Protein AF-A0A7X9ATC8-F1 (afdb_monomer_lite)

Secondary structure (DSSP, 8-state):
-----------------------TTS-PPPTTTS------TTPPP--TTSTT-EEES-TTHHHH-S--SS-SS-SSPPPHHHHHHTTS-TT-EEEEEE--SEEEEEEE-SS-S-S-TTS-HHHHH--EEEESSTT--EEEEE----TT-SEEEEEEEE--SS-EEE-

Sequence (167 aa):
MIGRVVLISLLAASGASLAAGADDSGWRLDANMAIPEIVEEGIAWYDPGQPPFRLSGFPWFAQDKVFRRLPVNPSHPLPSAVNSLANNTAGGNVAFRSTSSRILVKVVLTSKSDGMFHMAPTGKSGFDLYVGAPGKQKSAGVTRMDEGVTEYQSQLFSGGKGWNEFT

pLDDT: mean 83.18, std 20.49, range [27.0, 97.94]

Foldseek 3Di:
DDDDDDDDDDDDDDDDDDDPDDDPPPDDDDPVLDADDDDCPPPDDDDLLDPPKDKPQPPCCVPQVALFNDDPDDPDDDDPVVNVCRNQNPPIDIKDKFLDQWDKDKAAAPFFLDDCPPDDSQRRGKDWKWKDDPPPTDTQAIARDDGRDRIDMGIGGGHHRDIIIMD

Structure (mmCIF, N/CA/C/O backbone):
data_AF-A0A7X9ATC8-F1
#
_entry.id   AF-A0A7X9ATC8-F1
#
loop_
_atom_site.group_PDB
_atom_site.id
_atom_site.type_symbol
_atom_site.label_atom_id
_atom_site.label_alt_id
_atom_site.label_comp_id
_atom_site.label_asym_id
_atom_site.label_entity_id
_atom_site.label_seq_id
_atom_site.pdbx_PDB_ins_code
_atom_site.Cartn_x
_atom_site.Cartn_y
_atom_site.Cartn_z
_atom_site.occupancy
_atom_site.B_iso_or_equiv
_atom_site.auth_seq_id
_atom_site.auth_comp_id
_atom_site.auth_asym_id
_atom_site.auth_atom_id
_atom_site.pdbx_PDB_model_num
ATOM 1 N N . MET A 1 1 ? 23.173 -0.814 -5.107 1.00 28.89 1 MET A N 1
ATOM 2 C CA . MET A 1 1 ? 22.728 0.040 -3.987 1.00 28.89 1 MET A CA 1
ATOM 3 C C . MET A 1 1 ? 21.325 -0.395 -3.619 1.00 28.89 1 MET A C 1
ATOM 5 O O . MET A 1 1 ? 20.389 -0.093 -4.340 1.00 28.89 1 MET A O 1
ATOM 9 N N . ILE A 1 2 ? 21.225 -1.239 -2.597 1.00 29.77 2 ILE A N 1
ATOM 10 C CA . ILE A 1 2 ? 19.990 -1.881 -2.143 1.00 29.77 2 ILE A CA 1
ATOM 11 C C . ILE A 1 2 ? 19.509 -1.041 -0.965 1.00 29.77 2 ILE A C 1
ATOM 13 O O . ILE A 1 2 ? 20.232 -0.919 0.024 1.00 29.77 2 ILE A O 1
ATOM 17 N N . GLY A 1 3 ? 18.352 -0.398 -1.118 1.00 27.00 3 GLY A N 1
ATOM 18 C CA . GLY A 1 3 ? 17.739 0.419 -0.078 1.00 27.00 3 GLY A CA 1
ATOM 19 C C . GLY A 1 3 ? 17.453 -0.436 1.150 1.00 27.00 3 GLY A C 1
ATOM 20 O O . GLY A 1 3 ? 16.527 -1.240 1.159 1.00 27.00 3 GLY A O 1
ATOM 21 N N . ARG A 1 4 ? 18.293 -0.285 2.173 1.00 31.31 4 ARG A N 1
ATOM 22 C CA . ARG A 1 4 ? 18.036 -0.773 3.523 1.00 31.31 4 ARG A CA 1
ATOM 23 C C . ARG A 1 4 ? 16.998 0.153 4.146 1.00 31.31 4 ARG A C 1
ATOM 25 O O . ARG A 1 4 ? 17.310 1.305 4.428 1.00 31.31 4 ARG A O 1
ATOM 32 N N . VAL A 1 5 ? 15.788 -0.349 4.361 1.00 29.22 5 VAL A N 1
ATOM 33 C CA . VAL A 1 5 ? 14.819 0.301 5.246 1.00 29.22 5 VAL A CA 1
ATOM 34 C C . VAL A 1 5 ? 15.240 -0.003 6.680 1.00 29.22 5 VAL A C 1
ATOM 36 O O . VAL A 1 5 ? 15.332 -1.160 7.086 1.00 29.22 5 VAL A O 1
ATOM 39 N N . VAL A 1 6 ? 15.540 1.054 7.424 1.00 27.19 6 VAL A N 1
ATOM 40 C CA . VAL A 1 6 ? 15.807 1.047 8.861 1.00 27.19 6 VAL A CA 1
ATOM 41 C C . VAL A 1 6 ? 14.703 1.898 9.487 1.00 27.19 6 VAL A C 1
ATOM 43 O O . VAL A 1 6 ? 14.632 3.089 9.205 1.00 27.19 6 VAL A O 1
ATOM 46 N N . LEU A 1 7 ? 13.827 1.300 10.301 1.00 29.44 7 LEU A N 1
ATOM 47 C CA . LEU A 1 7 ? 12.917 2.046 11.177 1.00 29.44 7 LEU A CA 1
ATOM 48 C C . LEU A 1 7 ? 13.555 2.147 12.569 1.00 29.44 7 LEU A C 1
ATOM 50 O O . LEU A 1 7 ? 13.821 1.125 13.200 1.00 29.44 7 LEU A O 1
ATOM 54 N N . ILE A 1 8 ? 13.791 3.376 13.036 1.00 34.31 8 ILE A N 1
ATOM 55 C CA . ILE A 1 8 ? 14.250 3.706 14.394 1.00 34.31 8 ILE A CA 1
ATOM 56 C C . ILE A 1 8 ? 13.151 4.516 15.094 1.00 34.31 8 ILE A C 1
ATOM 58 O O . ILE A 1 8 ? 12.586 5.446 14.525 1.00 34.31 8 ILE A O 1
ATOM 62 N N . SER A 1 9 ? 12.851 4.115 16.327 1.00 32.47 9 SER A N 1
ATOM 63 C CA . SER A 1 9 ? 11.873 4.673 17.269 1.00 32.47 9 SER A CA 1
ATOM 64 C C . SER A 1 9 ? 12.380 5.912 18.020 1.00 32.47 9 SER A C 1
ATOM 66 O O . SER A 1 9 ? 13.570 5.937 18.325 1.00 32.47 9 SER A O 1
ATOM 68 N N . LEU A 1 10 ? 11.491 6.798 18.503 1.00 27.48 10 LEU A N 1
ATOM 69 C CA . LEU A 1 10 ? 11.344 7.093 19.947 1.00 27.48 10 LEU A CA 1
ATOM 70 C C . LEU A 1 10 ? 10.125 7.990 20.275 1.00 27.48 10 LEU A C 1
ATOM 72 O O . LEU A 1 10 ? 9.608 8.707 19.430 1.00 27.48 10 LEU A O 1
ATOM 76 N N . LEU A 1 11 ? 9.718 7.902 21.544 1.00 31.19 11 LEU A N 1
ATOM 77 C CA . LEU A 1 11 ? 8.571 8.474 22.260 1.00 31.19 11 LEU A CA 1
ATOM 78 C C . LEU A 1 11 ? 8.774 9.958 22.659 1.00 31.19 11 LEU A C 1
ATOM 80 O O . LEU A 1 11 ? 9.846 10.272 23.169 1.00 31.19 11 LEU A O 1
ATOM 84 N N . ALA A 1 12 ? 7.745 10.817 22.567 1.00 29.34 12 ALA A N 1
ATOM 85 C CA . ALA A 1 12 ? 7.503 11.959 23.479 1.00 29.34 12 ALA A CA 1
ATOM 86 C C . ALA A 1 12 ? 6.106 12.592 23.257 1.00 29.34 12 ALA A C 1
ATOM 88 O O . ALA A 1 12 ? 5.524 12.469 22.186 1.00 29.34 12 ALA A O 1
ATOM 89 N N . ALA A 1 13 ? 5.570 13.223 24.305 1.00 32.59 13 ALA A N 1
ATOM 90 C CA . ALA A 1 13 ? 4.147 13.424 24.573 1.00 32.59 13 ALA A CA 1
ATOM 91 C C . ALA A 1 13 ? 3.495 14.738 24.077 1.00 32.59 13 ALA A C 1
ATOM 93 O O . ALA A 1 13 ? 4.124 15.789 24.035 1.00 32.59 13 ALA A O 1
ATOM 94 N N . SER A 1 14 ? 2.170 14.622 23.895 1.00 39.50 14 SER A N 1
ATOM 95 C CA . SER A 1 14 ? 1.067 15.586 24.100 1.00 39.50 14 SER A CA 1
ATOM 96 C C . SER A 1 14 ? 0.981 16.895 23.300 1.00 39.50 14 SER A C 1
ATOM 98 O O . SER A 1 14 ? 1.837 17.767 23.409 1.00 39.50 14 SER A O 1
ATOM 100 N N . GLY A 1 15 ? -0.197 17.090 22.687 1.00 32.25 15 GLY A N 1
ATOM 101 C CA . GLY A 1 15 ? -0.773 18.401 22.371 1.00 32.25 15 GLY A CA 1
ATOM 102 C C . GLY A 1 15 ? -1.618 18.411 21.097 1.00 32.25 15 GLY A C 1
ATOM 103 O O . GLY A 1 15 ? -1.148 18.883 20.074 1.00 32.25 15 GLY A O 1
ATOM 104 N N . ALA A 1 16 ? -2.860 17.913 21.136 1.00 36.34 16 ALA A N 1
ATOM 105 C CA . ALA A 1 16 ? -3.775 18.044 20.001 1.00 36.34 16 ALA A CA 1
ATOM 106 C C . ALA A 1 16 ? -4.472 19.416 20.020 1.00 36.34 16 ALA A C 1
ATOM 108 O O . ALA A 1 16 ? -5.297 19.686 20.894 1.00 36.34 16 ALA A O 1
ATOM 109 N N . SER A 1 17 ? -4.200 20.244 19.013 1.00 36.69 17 SER A N 1
ATOM 110 C CA . SER A 1 17 ? -5.153 21.236 18.513 1.00 36.69 17 SER A CA 1
ATOM 111 C C . SER A 1 17 ? -5.206 21.147 16.986 1.00 36.69 17 SER A C 1
ATOM 113 O O . SER A 1 17 ? -4.254 21.458 16.279 1.00 36.69 17 SER A O 1
ATOM 115 N N . LEU A 1 18 ? -6.348 20.691 16.467 1.00 39.78 18 LEU A N 1
ATOM 116 C CA . LEU A 1 18 ? -6.645 20.731 15.038 1.00 39.78 18 LEU A CA 1
ATOM 117 C C . LEU A 1 18 ? -6.995 22.175 14.668 1.00 39.78 18 LEU A C 1
ATOM 119 O O . LEU A 1 18 ? -8.122 22.620 14.887 1.00 39.78 18 LEU A O 1
ATOM 123 N N . ALA A 1 19 ? -6.036 22.902 14.106 1.00 36.59 19 ALA A N 1
ATOM 124 C CA . ALA A 1 19 ? -6.325 24.084 13.310 1.00 36.59 19 ALA A CA 1
ATOM 125 C C . ALA A 1 19 ? -6.341 23.662 11.837 1.00 36.59 19 ALA A C 1
ATOM 127 O O . ALA A 1 19 ? -5.301 23.364 11.253 1.00 36.59 19 ALA A O 1
ATOM 128 N N . ALA A 1 20 ? -7.532 23.620 11.238 1.00 44.66 20 ALA A N 1
ATOM 129 C CA . ALA A 1 20 ? -7.656 23.617 9.788 1.00 44.66 20 ALA A CA 1
ATOM 130 C C . ALA A 1 20 ? -7.068 24.943 9.284 1.00 44.66 20 ALA A C 1
ATOM 132 O O . ALA A 1 20 ? -7.622 26.007 9.564 1.00 44.66 20 ALA A O 1
ATOM 133 N N . GLY A 1 21 ? -5.913 24.882 8.621 1.00 43.53 21 GLY A N 1
ATOM 134 C CA . GLY A 1 21 ? -5.288 26.050 8.015 1.00 43.53 21 GLY A CA 1
ATOM 135 C C . GLY A 1 21 ? -6.223 26.640 6.966 1.00 43.53 21 GLY A C 1
ATOM 136 O O . GLY A 1 21 ? -6.539 25.980 5.979 1.00 43.53 21 GLY A O 1
ATOM 137 N N . ALA A 1 22 ? -6.695 27.859 7.211 1.00 44.06 22 ALA A N 1
ATOM 138 C CA . ALA A 1 22 ? -7.284 28.693 6.179 1.00 44.06 22 ALA A CA 1
ATOM 139 C C . ALA A 1 22 ? -6.134 29.250 5.335 1.00 44.06 22 ALA A C 1
ATOM 141 O O . ALA A 1 22 ? -5.228 29.883 5.876 1.00 44.06 22 ALA A O 1
ATOM 142 N N . ASP A 1 23 ? -6.147 28.990 4.034 1.00 52.84 23 ASP A N 1
ATOM 143 C CA . ASP A 1 23 ? -5.364 29.756 3.080 1.00 52.84 23 ASP A CA 1
ATOM 144 C C . ASP A 1 23 ? -6.117 31.063 2.761 1.00 52.84 23 ASP A C 1
ATOM 146 O O . ASP A 1 23 ? -7.339 31.088 2.605 1.00 52.84 23 ASP A O 1
ATOM 150 N N . ASP A 1 24 ? -5.395 32.181 2.666 1.00 59.34 24 ASP A N 1
ATOM 151 C CA . ASP A 1 24 ? -5.952 33.533 2.451 1.00 59.34 24 ASP A CA 1
ATOM 152 C C . ASP A 1 24 ? -6.575 33.741 1.047 1.00 59.34 24 ASP A C 1
ATOM 154 O O . ASP A 1 24 ? -6.842 34.865 0.622 1.00 59.34 24 ASP A O 1
ATOM 158 N N . SER A 1 25 ? -6.819 32.662 0.297 1.00 66.00 25 SER A N 1
ATOM 159 C CA . SER A 1 25 ? -7.378 32.682 -1.058 1.00 66.00 25 SER A CA 1
ATOM 160 C C . SER A 1 25 ? -8.898 32.910 -1.080 1.00 66.00 25 SER A C 1
ATOM 162 O O . SER A 1 25 ? -9.463 33.225 -2.129 1.00 66.00 25 SER A O 1
ATOM 164 N N . GLY A 1 26 ? -9.575 32.746 0.064 1.00 69.94 26 GLY A N 1
ATOM 165 C CA . GLY A 1 26 ? -11.038 32.759 0.169 1.00 69.94 26 GLY A CA 1
ATOM 166 C C . GLY A 1 26 ? -11.706 31.450 -0.277 1.00 69.94 26 GLY A C 1
ATOM 167 O O . GLY A 1 26 ? -12.926 31.314 -0.145 1.00 69.94 26 GLY A O 1
ATOM 168 N N . TRP A 1 27 ? -10.934 30.470 -0.759 1.00 75.75 27 TRP A N 1
ATOM 169 C CA . TRP A 1 27 ? -11.420 29.141 -1.120 1.00 75.75 27 TRP A CA 1
ATOM 170 C C . TRP A 1 27 ? -11.308 28.225 0.093 1.00 75.75 27 TRP A C 1
ATOM 172 O O . TRP A 1 27 ? -10.226 27.851 0.515 1.00 75.75 27 TRP A O 1
ATOM 182 N N . ARG A 1 28 ? -12.442 27.833 0.674 1.00 80.56 28 ARG A N 1
ATOM 183 C CA . ARG A 1 28 ? -12.439 26.882 1.790 1.00 80.56 28 ARG A CA 1
ATOM 184 C C . ARG A 1 28 ? -12.348 25.461 1.251 1.00 80.56 28 ARG A C 1
ATOM 186 O O . ARG A 1 28 ? -13.269 25.010 0.570 1.00 80.56 28 ARG A O 1
ATOM 193 N N . LEU A 1 29 ? -11.275 24.755 1.599 1.00 81.31 29 LEU A N 1
ATOM 194 C CA . LEU A 1 29 ? -11.167 23.316 1.372 1.00 81.31 29 LEU A CA 1
ATOM 195 C C . LEU A 1 29 ? -12.355 22.591 2.028 1.00 81.31 29 LEU A C 1
ATOM 197 O O . LEU A 1 29 ? -12.702 22.866 3.180 1.00 81.31 29 LEU A O 1
ATOM 201 N N . ASP A 1 30 ? -12.975 21.658 1.301 1.00 83.88 30 ASP A N 1
ATOM 202 C CA . ASP A 1 30 ? -13.982 20.769 1.882 1.00 83.88 30 ASP A CA 1
ATOM 203 C C . ASP A 1 30 ? -13.338 19.977 3.029 1.00 83.88 30 ASP A C 1
ATOM 205 O O . ASP A 1 30 ? -12.310 19.321 2.850 1.00 83.88 30 ASP A O 1
ATOM 209 N N . ALA A 1 31 ? -13.947 20.015 4.214 1.00 84.19 31 ALA A N 1
ATOM 210 C CA . ALA A 1 31 ? -13.441 19.319 5.392 1.00 84.19 31 ALA A CA 1
ATOM 211 C C . ALA A 1 31 ? -13.273 17.801 5.167 1.00 84.19 31 ALA A C 1
ATOM 213 O O . ALA A 1 31 ? -12.413 17.181 5.786 1.00 84.19 31 ALA A O 1
ATOM 214 N N . ASN A 1 32 ? -14.044 17.201 4.255 1.00 82.62 32 ASN A N 1
ATOM 215 C CA . ASN A 1 32 ? -13.928 15.786 3.885 1.00 82.62 32 ASN A CA 1
ATOM 216 C C . ASN A 1 32 ? -12.745 15.488 2.949 1.00 82.62 32 ASN A C 1
ATOM 218 O O . ASN A 1 32 ? -12.357 14.321 2.800 1.00 82.62 32 ASN A O 1
ATOM 222 N N . MET A 1 33 ? -12.194 16.529 2.321 1.00 82.69 33 MET A N 1
ATOM 223 C CA . MET A 1 33 ? -11.022 16.482 1.445 1.00 82.69 33 MET A CA 1
ATOM 224 C C . MET A 1 33 ? -9.728 16.843 2.180 1.00 82.69 33 MET A C 1
ATOM 226 O O . MET A 1 33 ? -8.648 16.607 1.645 1.00 82.69 33 MET A O 1
ATOM 230 N N . ALA A 1 34 ? -9.823 17.366 3.406 1.00 86.31 34 ALA A N 1
ATOM 231 C CA . ALA A 1 34 ? -8.662 17.623 4.244 1.00 86.31 34 ALA A CA 1
ATOM 232 C C . ALA A 1 34 ? -7.884 16.328 4.523 1.00 86.31 34 ALA A C 1
ATOM 234 O O . ALA A 1 34 ? -8.461 15.266 4.784 1.00 86.31 34 ALA A O 1
ATOM 235 N N . ILE A 1 35 ? -6.556 16.427 4.490 1.00 86.25 35 ILE A N 1
ATOM 236 C CA . ILE A 1 35 ? -5.665 15.348 4.910 1.00 86.25 35 ILE A CA 1
ATOM 237 C C . ILE A 1 35 ? -5.592 15.409 6.440 1.00 86.25 35 ILE A C 1
ATOM 239 O O . ILE A 1 35 ? -5.101 16.400 6.980 1.00 86.25 35 ILE A O 1
ATOM 243 N N . PRO A 1 36 ? -6.121 14.403 7.158 1.00 85.69 36 PRO A N 1
ATOM 244 C CA . PRO A 1 36 ? -6.107 14.428 8.609 1.00 85.69 36 PRO A CA 1
ATOM 245 C C . PRO A 1 36 ? -4.690 14.187 9.129 1.00 85.69 36 PRO A C 1
ATOM 247 O O . PRO A 1 36 ? -3.931 13.399 8.562 1.00 85.69 36 PRO A O 1
ATOM 250 N N . GLU A 1 37 ? -4.370 14.808 10.260 1.00 87.81 37 GLU A N 1
ATOM 251 C CA . GLU A 1 37 ? -3.166 14.468 11.007 1.00 87.81 37 GLU A CA 1
ATOM 252 C C . GLU A 1 37 ? -3.223 13.001 11.459 1.00 87.81 37 GLU A C 1
ATOM 254 O O . GLU A 1 37 ? -4.251 12.499 11.931 1.00 87.81 37 GLU A O 1
ATOM 259 N N . ILE A 1 38 ? -2.108 12.293 11.295 1.00 89.94 38 ILE A N 1
ATOM 260 C CA . ILE A 1 38 ? -2.012 10.879 11.634 1.00 89.94 38 ILE A CA 1
ATOM 261 C C . ILE A 1 38 ? -1.498 10.725 13.062 1.00 89.94 38 ILE A C 1
ATOM 263 O O . ILE A 1 38 ? -0.339 10.990 13.360 1.00 89.94 38 ILE A O 1
ATOM 267 N N . VAL A 1 39 ? -2.357 10.213 13.942 1.00 89.00 39 VAL A N 1
ATOM 268 C CA . VAL A 1 39 ? -1.977 9.857 15.315 1.00 89.00 39 VAL A CA 1
ATOM 269 C C . VAL A 1 39 ? -1.410 8.437 15.337 1.00 89.00 39 VAL A C 1
ATOM 271 O O . VAL A 1 39 ? -2.169 7.470 15.249 1.00 89.00 39 VAL A O 1
ATOM 274 N N . GLU A 1 40 ? -0.093 8.287 15.473 1.00 88.75 40 GLU A N 1
ATOM 275 C CA . GLU A 1 40 ? 0.574 6.970 15.523 1.00 88.75 40 GLU A CA 1
ATOM 276 C C . GLU A 1 40 ? 0.457 6.264 16.889 1.00 88.75 40 GLU A C 1
ATOM 278 O O . GLU A 1 40 ? 0.874 5.116 17.041 1.00 88.75 40 GLU A O 1
ATOM 283 N N . GLU A 1 41 ? -0.128 6.909 17.899 1.00 88.88 41 GLU A N 1
ATOM 284 C CA . GLU A 1 41 ? -0.220 6.332 19.238 1.00 88.88 41 GLU A CA 1
ATOM 285 C C . GLU A 1 41 ? -1.036 5.026 19.252 1.00 88.88 41 GLU A C 1
ATOM 287 O O . GLU A 1 41 ? -2.157 4.947 18.737 1.00 88.88 41 GLU A O 1
ATOM 292 N N . GLY A 1 42 ? -0.435 3.974 19.817 1.00 87.38 42 GLY A N 1
ATOM 293 C CA . GLY A 1 42 ? -1.000 2.624 19.836 1.00 87.38 42 GLY A CA 1
ATOM 294 C C . GLY A 1 42 ? -0.958 1.879 18.493 1.00 87.38 42 GLY A C 1
ATOM 295 O O . GLY A 1 42 ? -1.574 0.817 18.385 1.00 87.38 42 GLY A O 1
ATOM 296 N N . ILE A 1 43 ? -0.262 2.399 17.475 1.00 91.81 43 ILE A N 1
ATOM 297 C CA . ILE A 1 43 ? -0.106 1.739 16.172 1.00 91.81 43 ILE A CA 1
ATOM 298 C C . ILE A 1 43 ? 1.138 0.846 16.164 1.00 91.81 43 ILE A C 1
ATOM 300 O O . ILE A 1 43 ? 2.240 1.268 16.505 1.00 91.81 43 ILE A O 1
ATOM 304 N N . ALA A 1 44 ? 0.956 -0.402 15.731 1.00 92.81 44 ALA A N 1
ATOM 305 C CA . ALA A 1 44 ? 2.041 -1.326 15.425 1.00 92.81 44 ALA A CA 1
ATOM 306 C C . ALA A 1 44 ? 2.209 -1.430 13.903 1.00 92.81 44 ALA A C 1
ATOM 308 O O . ALA A 1 44 ? 1.238 -1.683 13.186 1.00 92.81 44 ALA A O 1
ATOM 309 N N . TRP A 1 45 ? 3.437 -1.237 13.422 1.00 93.94 45 TRP A N 1
ATOM 310 C CA . TRP A 1 45 ? 3.782 -1.296 12.003 1.00 93.94 45 TRP A CA 1
ATOM 311 C C . TRP A 1 45 ? 4.273 -2.692 11.618 1.00 93.94 45 TRP A C 1
ATOM 313 O O . TRP A 1 45 ? 5.080 -3.287 12.330 1.00 93.94 45 TRP A O 1
ATOM 323 N N . TYR A 1 46 ? 3.811 -3.195 10.473 1.00 94.50 46 TYR A N 1
ATOM 324 C CA . TYR A 1 46 ? 4.164 -4.518 9.965 1.00 94.50 46 TYR A CA 1
ATOM 325 C C . TYR A 1 46 ? 4.577 -4.453 8.492 1.00 94.50 46 TYR A C 1
ATOM 327 O O . TYR A 1 46 ? 4.069 -3.624 7.738 1.00 94.50 46 TYR A O 1
ATOM 335 N N . ASP A 1 47 ? 5.469 -5.356 8.084 1.00 93.50 47 ASP A N 1
ATOM 336 C CA . ASP A 1 47 ? 5.844 -5.556 6.682 1.00 93.50 47 ASP A CA 1
ATOM 337 C C . ASP A 1 47 ? 4.782 -6.426 5.972 1.00 93.50 47 ASP A C 1
ATOM 339 O O . ASP A 1 47 ? 4.577 -7.575 6.381 1.00 93.50 47 ASP A O 1
ATOM 343 N N . PRO A 1 48 ? 4.123 -5.935 4.902 1.00 93.56 48 PRO A N 1
ATOM 344 C CA . PRO A 1 48 ? 3.123 -6.709 4.162 1.00 93.56 48 PRO A CA 1
ATOM 345 C C . PRO A 1 48 ? 3.711 -7.910 3.401 1.00 93.56 48 PRO A C 1
ATOM 347 O O . PRO A 1 48 ? 2.962 -8.759 2.920 1.00 93.56 48 PRO A O 1
ATOM 350 N N . GLY A 1 49 ? 5.038 -7.993 3.272 1.00 92.44 49 GLY A N 1
ATOM 351 C CA . GLY A 1 49 ? 5.747 -9.140 2.711 1.00 92.44 49 GLY A CA 1
ATOM 352 C C . GLY A 1 49 ? 5.933 -10.313 3.679 1.00 92.44 49 GLY A C 1
ATOM 353 O O . GLY A 1 49 ? 6.454 -11.350 3.262 1.00 92.44 49 GLY A O 1
ATOM 354 N N . GLN A 1 50 ? 5.539 -10.164 4.948 1.00 93.25 50 GLN A N 1
ATOM 355 C CA . GLN A 1 50 ? 5.701 -11.174 5.996 1.00 93.25 50 GLN A CA 1
ATOM 356 C C . GLN A 1 50 ? 4.350 -11.718 6.486 1.00 93.25 50 GLN A C 1
ATOM 358 O O . GLN A 1 50 ? 3.327 -11.039 6.385 1.00 93.25 50 GLN A O 1
ATOM 363 N N . PRO A 1 51 ? 4.310 -12.929 7.076 1.00 91.56 51 PRO A N 1
ATOM 364 C CA . PRO A 1 51 ? 3.127 -13.391 7.796 1.00 91.56 51 PRO A CA 1
ATOM 365 C C . PRO A 1 51 ? 2.709 -12.385 8.891 1.00 91.56 51 PRO A C 1
ATOM 367 O O . PRO A 1 51 ? 3.580 -11.785 9.521 1.00 91.56 51 PRO A O 1
ATOM 370 N N . PRO A 1 52 ? 1.402 -12.207 9.163 1.00 92.50 52 PRO A N 1
ATOM 371 C CA . PRO A 1 52 ? 0.263 -12.980 8.658 1.00 92.50 52 PRO A CA 1
ATOM 372 C C . PRO A 1 52 ? -0.364 -12.427 7.361 1.00 92.50 52 PRO A C 1
ATOM 374 O O . PRO A 1 52 ? -1.487 -12.806 7.023 1.00 92.50 52 PRO A O 1
ATOM 377 N N . PHE A 1 53 ? 0.312 -11.523 6.645 1.00 95.56 53 PHE A N 1
ATOM 378 C CA . PHE A 1 53 ? -0.224 -10.920 5.426 1.00 95.56 53 PHE A CA 1
ATOM 379 C C . PHE A 1 53 ? -0.159 -11.886 4.241 1.00 95.56 53 PHE A C 1
ATOM 381 O O . PHE A 1 53 ? 0.811 -12.623 4.053 1.00 95.56 53 PHE A O 1
ATOM 388 N N . ARG A 1 54 ? -1.204 -11.863 3.410 1.00 95.38 54 ARG A N 1
ATOM 389 C CA . ARG A 1 54 ? -1.239 -12.561 2.126 1.00 95.38 54 ARG A CA 1
ATOM 390 C C . ARG A 1 54 ? -1.102 -11.548 0.999 1.00 95.38 54 ARG A C 1
ATOM 392 O O . ARG A 1 54 ? -2.051 -10.833 0.685 1.00 95.38 54 ARG A O 1
ATOM 399 N N . LEU A 1 55 ? 0.059 -11.552 0.359 1.00 95.56 55 LEU A N 1
ATOM 400 C CA . LEU A 1 55 ? 0.337 -10.743 -0.819 1.00 95.56 55 LEU A CA 1
ATOM 401 C C . LEU A 1 55 ? -0.151 -11.454 -2.094 1.00 95.56 55 LEU A C 1
ATOM 403 O O . LEU A 1 55 ? 0.178 -12.618 -2.317 1.00 95.56 55 LEU A O 1
ATOM 407 N N . SER A 1 56 ? -0.908 -10.759 -2.945 1.00 95.44 56 SER A N 1
ATOM 408 C CA . SER A 1 56 ? -1.319 -11.250 -4.272 1.00 95.44 56 SER A CA 1
ATOM 409 C C . SER A 1 56 ? -1.018 -10.208 -5.356 1.00 95.44 56 SER A C 1
ATOM 411 O O . SER A 1 56 ? -0.842 -9.030 -5.059 1.00 95.44 56 SER A O 1
ATOM 413 N N . GLY A 1 57 ? -0.933 -10.635 -6.621 1.00 95.75 57 GLY A N 1
ATOM 414 C CA . GLY A 1 57 ? -0.595 -9.753 -7.753 1.00 95.75 57 GLY A CA 1
ATOM 415 C C . GLY A 1 57 ? 0.910 -9.542 -7.986 1.00 95.75 57 GLY A C 1
ATOM 416 O O . GLY A 1 57 ? 1.289 -8.860 -8.934 1.00 95.75 57 GLY A O 1
ATOM 417 N N . PHE A 1 58 ? 1.767 -10.184 -7.182 1.00 96.44 58 PHE A N 1
ATOM 418 C CA . PHE A 1 58 ? 3.230 -10.136 -7.307 1.00 96.44 58 PHE A CA 1
ATOM 419 C C . PHE A 1 58 ? 3.834 -11.553 -7.375 1.00 96.44 58 PHE A C 1
ATOM 421 O O . PHE A 1 58 ? 4.356 -12.048 -6.373 1.00 96.44 58 PHE A O 1
ATOM 428 N N . PRO A 1 59 ? 3.768 -12.243 -8.533 1.00 95.81 59 PRO A N 1
ATOM 429 C CA . PRO A 1 59 ? 4.137 -13.663 -8.631 1.00 95.81 59 PRO A CA 1
ATOM 430 C C . PRO A 1 59 ? 5.606 -13.972 -8.303 1.00 95.81 59 PRO A C 1
ATOM 432 O O . PRO A 1 59 ? 5.919 -15.090 -7.903 1.00 95.81 59 PRO A O 1
ATOM 435 N N . TRP A 1 60 ? 6.494 -12.982 -8.442 1.00 96.56 60 TRP A N 1
ATOM 436 C CA . TRP A 1 60 ? 7.938 -13.112 -8.208 1.00 96.56 60 TRP A CA 1
ATOM 437 C C . TRP A 1 60 ? 8.407 -12.528 -6.868 1.00 96.56 60 TRP A C 1
ATOM 439 O O . TRP A 1 60 ? 9.606 -12.461 -6.601 1.00 96.56 60 TRP A O 1
ATOM 449 N N . PHE A 1 61 ? 7.486 -12.103 -5.992 1.00 95.25 61 PHE A N 1
ATOM 450 C CA . PHE A 1 61 ? 7.857 -11.471 -4.721 1.00 95.25 61 PHE A CA 1
ATOM 451 C C . PHE A 1 61 ? 8.677 -12.401 -3.816 1.00 95.25 61 PHE A C 1
ATOM 453 O O . PHE A 1 61 ? 9.570 -11.949 -3.101 1.00 95.25 61 PHE A O 1
ATOM 460 N N . ALA A 1 62 ? 8.405 -13.710 -3.846 1.00 94.06 62 ALA A N 1
ATOM 461 C CA . ALA A 1 62 ? 9.119 -14.678 -3.017 1.00 94.06 62 ALA A CA 1
ATOM 462 C C . ALA A 1 62 ? 10.628 -14.698 -3.314 1.00 94.06 62 ALA A C 1
ATOM 464 O O . ALA A 1 62 ? 11.418 -14.837 -2.37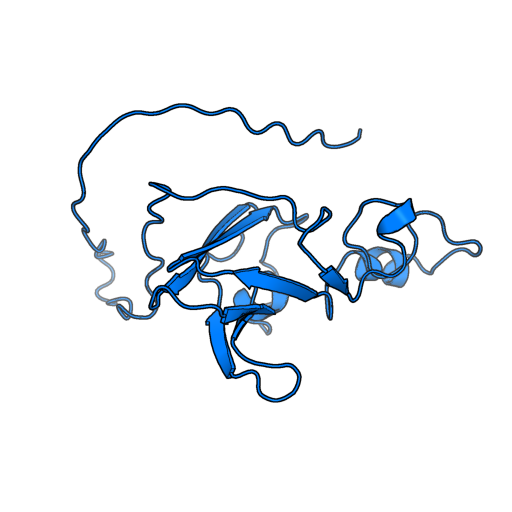9 1.00 94.06 62 ALA A O 1
ATOM 465 N N . GLN A 1 63 ? 10.997 -14.522 -4.582 1.00 94.88 63 GLN A N 1
ATOM 466 C CA . GLN A 1 63 ? 12.362 -14.540 -5.094 1.00 94.88 63 GLN A CA 1
ATOM 467 C C . GLN A 1 63 ? 12.991 -13.147 -5.037 1.00 94.88 63 GLN A C 1
ATOM 469 O O . GLN A 1 63 ? 14.061 -12.978 -4.457 1.00 94.88 63 GLN A O 1
ATOM 474 N N . ASP A 1 64 ? 12.305 -12.148 -5.595 1.00 95.12 64 ASP A N 1
ATOM 475 C CA . ASP A 1 64 ? 12.902 -10.839 -5.865 1.00 95.12 64 ASP A CA 1
ATOM 476 C C . ASP A 1 64 ? 12.729 -9.849 -4.703 1.00 95.12 64 ASP A C 1
ATOM 478 O O . ASP A 1 64 ? 13.431 -8.843 -4.645 1.00 95.12 64 ASP A O 1
ATOM 482 N N . LYS A 1 65 ? 11.794 -10.117 -3.777 1.00 93.88 65 LYS A N 1
ATOM 483 C CA . LYS A 1 65 ? 11.468 -9.255 -2.622 1.00 93.88 65 LYS A CA 1
ATOM 484 C C . LYS A 1 65 ? 11.141 -7.806 -3.002 1.00 93.88 65 LYS A C 1
ATOM 486 O O . LYS A 1 65 ? 11.386 -6.880 -2.234 1.00 93.88 65 LYS A O 1
ATOM 491 N N . VAL A 1 66 ? 10.554 -7.615 -4.184 1.00 94.06 66 VAL A N 1
ATOM 492 C CA . VAL A 1 66 ? 10.089 -6.317 -4.687 1.00 94.06 66 VAL A CA 1
ATOM 493 C C . VAL A 1 66 ? 8.641 -6.407 -5.152 1.00 94.06 66 VAL A C 1
ATOM 495 O O . VAL A 1 66 ? 8.221 -7.407 -5.738 1.00 94.06 66 VAL A O 1
ATOM 498 N N . PHE A 1 67 ? 7.873 -5.344 -4.921 1.00 94.25 67 PHE A N 1
ATOM 499 C CA . PHE A 1 67 ? 6.483 -5.219 -5.370 1.00 94.25 67 PHE A CA 1
ATOM 500 C C . PHE A 1 67 ? 6.425 -4.929 -6.876 1.00 94.25 67 PHE A C 1
ATOM 502 O O . PHE A 1 67 ? 6.146 -3.816 -7.311 1.00 94.25 67 PHE A O 1
ATOM 509 N N . ARG A 1 68 ? 6.740 -5.943 -7.686 1.00 94.94 68 ARG A N 1
ATOM 510 C CA . ARG A 1 68 ? 6.879 -5.845 -9.142 1.00 94.94 68 ARG A CA 1
ATOM 511 C C . ARG A 1 68 ? 6.056 -6.918 -9.857 1.00 94.94 68 ARG A C 1
ATOM 513 O O . ARG A 1 68 ? 5.959 -8.053 -9.395 1.00 94.94 68 ARG A O 1
ATOM 520 N N . ARG A 1 69 ? 5.467 -6.562 -11.004 1.00 95.31 69 ARG A N 1
ATOM 521 C CA . ARG A 1 69 ? 4.558 -7.438 -11.770 1.00 95.31 69 ARG A CA 1
ATOM 522 C C . ARG A 1 69 ? 5.251 -8.428 -12.704 1.00 95.31 69 ARG A C 1
ATOM 524 O O . ARG A 1 69 ? 4.594 -9.347 -13.167 1.00 95.31 69 ARG A O 1
ATOM 531 N N . LEU A 1 70 ? 6.532 -8.232 -13.007 1.00 96.50 70 LEU A N 1
ATOM 532 C CA . LEU A 1 70 ? 7.373 -9.125 -13.816 1.00 96.50 70 LEU A CA 1
ATOM 533 C C . LEU A 1 70 ? 8.689 -9.374 -13.065 1.00 96.50 70 LEU A C 1
ATOM 535 O O . LEU A 1 70 ? 9.051 -8.536 -12.234 1.00 96.50 70 LEU A O 1
ATOM 539 N N . PRO A 1 71 ? 9.424 -10.463 -13.351 1.00 96.44 71 PRO A N 1
ATOM 540 C CA . PRO A 1 71 ? 10.675 -10.745 -12.654 1.00 96.44 71 PRO A CA 1
ATOM 541 C C . PRO A 1 71 ? 11.688 -9.614 -12.852 1.00 96.44 71 PRO A C 1
ATOM 543 O O . PRO A 1 71 ? 11.699 -8.938 -13.888 1.00 96.44 71 PRO A O 1
ATOM 546 N N . VAL A 1 72 ? 12.549 -9.412 -11.857 1.00 95.75 72 VAL A N 1
ATOM 547 C CA . VAL A 1 72 ? 13.688 -8.485 -11.949 1.00 95.75 72 VAL A CA 1
ATOM 548 C C . VAL A 1 72 ? 14.681 -8.969 -13.005 1.00 95.75 72 VAL A C 1
ATOM 550 O O . VAL A 1 72 ? 15.177 -8.167 -13.791 1.00 95.75 72 VAL A O 1
ATOM 553 N N . ASN A 1 73 ? 14.903 -10.284 -13.064 1.00 95.31 73 ASN A N 1
ATOM 554 C CA . ASN A 1 73 ? 15.792 -10.940 -14.022 1.00 95.31 73 ASN A CA 1
ATOM 555 C C . ASN A 1 73 ? 14.991 -11.908 -14.915 1.00 95.31 73 ASN A C 1
ATOM 557 O O . ASN A 1 73 ? 14.952 -13.109 -14.637 1.00 95.31 73 ASN A O 1
ATOM 561 N N . PRO A 1 74 ? 14.293 -11.412 -15.954 1.00 94.69 74 PRO A N 1
ATOM 562 C CA . PRO A 1 74 ? 13.544 -12.263 -16.873 1.00 94.69 74 PRO A CA 1
ATOM 563 C C . PRO A 1 74 ? 14.489 -13.142 -17.708 1.00 94.69 74 PRO A C 1
ATOM 565 O O . PRO A 1 74 ? 15.577 -12.714 -18.088 1.00 94.69 74 PRO A O 1
ATOM 568 N N . SER A 1 75 ? 14.054 -14.360 -18.050 1.00 94.75 75 SER A N 1
ATOM 569 C CA . SER A 1 75 ?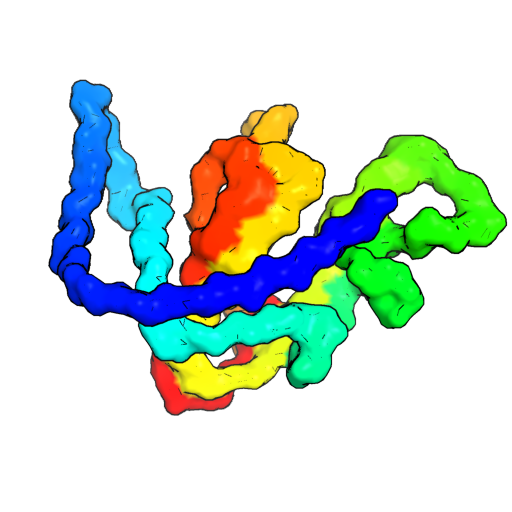 14.825 -15.284 -18.904 1.00 94.75 75 SER A CA 1
ATOM 570 C C . SER A 1 75 ? 15.026 -14.765 -20.331 1.00 94.75 75 SER A C 1
ATOM 572 O O . SER A 1 75 ? 15.973 -15.159 -21.010 1.00 94.75 75 SER A O 1
ATOM 574 N N . HIS A 1 76 ? 14.139 -13.878 -20.783 1.00 94.38 76 HIS A N 1
ATOM 575 C CA . HIS A 1 76 ? 14.214 -13.202 -22.070 1.00 94.38 76 HIS A CA 1
ATOM 576 C C . HIS A 1 76 ? 14.146 -11.689 -21.865 1.00 94.38 76 HIS A C 1
ATOM 578 O O . HIS A 1 76 ? 13.424 -11.225 -20.978 1.00 94.38 76 HIS A O 1
ATOM 584 N N . PRO A 1 77 ? 14.864 -10.902 -22.681 1.00 94.94 77 PRO A N 1
ATOM 585 C CA . PRO A 1 77 ? 14.849 -9.455 -22.559 1.00 94.94 77 PRO A CA 1
ATOM 586 C C . PRO A 1 77 ? 13.437 -8.913 -22.787 1.00 94.94 77 PRO A C 1
ATOM 588 O O . PRO A 1 77 ? 12.780 -9.222 -23.782 1.00 94.94 77 PRO A O 1
ATOM 591 N N . LEU A 1 78 ? 12.981 -8.080 -21.856 1.00 96.19 78 LEU A N 1
ATOM 592 C CA . LEU A 1 78 ? 11.736 -7.338 -21.998 1.00 96.19 78 LEU A CA 1
ATOM 593 C C . LEU A 1 78 ? 12.002 -6.043 -22.777 1.00 96.19 78 LEU A C 1
ATOM 595 O O . LEU A 1 78 ? 13.040 -5.411 -22.554 1.00 96.19 78 LEU A O 1
ATOM 599 N N . PRO A 1 79 ? 11.064 -5.581 -23.625 1.00 97.94 79 PRO A N 1
ATOM 600 C CA . PRO A 1 79 ? 11.120 -4.226 -24.161 1.00 97.94 79 PRO A CA 1
ATOM 601 C C . PRO A 1 79 ? 11.260 -3.208 -23.024 1.00 97.94 79 PRO A C 1
ATOM 603 O O . PRO A 1 79 ? 10.609 -3.347 -21.986 1.00 97.94 79 PRO A O 1
ATOM 606 N N . SER A 1 80 ? 12.074 -2.169 -23.215 1.00 96.88 80 SER A N 1
ATOM 607 C CA . SER A 1 80 ? 12.401 -1.200 -22.156 1.00 96.88 80 SER A CA 1
ATOM 608 C C . SER A 1 80 ? 11.156 -0.591 -21.503 1.00 96.88 80 SER A C 1
ATOM 610 O O . SER A 1 80 ? 11.052 -0.571 -20.279 1.00 96.88 80 SER A O 1
ATOM 612 N N . ALA A 1 81 ? 10.166 -0.186 -22.304 1.00 97.12 81 ALA A N 1
ATOM 613 C CA . ALA A 1 81 ? 8.898 0.350 -21.812 1.00 97.12 81 ALA A CA 1
ATOM 614 C C . ALA A 1 81 ? 8.122 -0.662 -20.948 1.00 97.12 81 ALA A C 1
ATOM 616 O O . ALA A 1 81 ? 7.616 -0.311 -19.884 1.00 97.12 81 ALA A O 1
ATOM 617 N N . VAL A 1 82 ? 8.078 -1.934 -21.361 1.00 97.25 82 VAL A N 1
ATOM 618 C CA . VAL A 1 82 ? 7.430 -3.017 -20.600 1.00 97.25 82 VAL A CA 1
ATOM 619 C C . VAL A 1 82 ? 8.169 -3.262 -19.286 1.00 97.25 82 VAL A C 1
ATOM 621 O O . VAL A 1 82 ? 7.542 -3.395 -18.235 1.00 97.25 82 VAL A O 1
ATOM 624 N N . ASN A 1 83 ? 9.503 -3.262 -19.326 1.00 96.06 83 ASN A N 1
ATOM 625 C CA . ASN A 1 83 ? 10.334 -3.435 -18.143 1.00 96.06 83 ASN A CA 1
ATOM 626 C C . ASN A 1 83 ? 10.116 -2.311 -17.116 1.00 96.06 83 ASN A C 1
ATOM 628 O O . ASN A 1 83 ? 10.039 -2.587 -15.917 1.00 96.06 83 ASN A O 1
ATOM 632 N N . SER A 1 84 ? 9.972 -1.066 -17.578 1.00 93.88 84 SER A N 1
ATOM 633 C CA . SER A 1 84 ? 9.650 0.082 -16.726 1.00 93.88 84 SER A CA 1
ATOM 634 C C . SER A 1 84 ? 8.245 -0.028 -16.126 1.00 93.88 84 SER A C 1
ATOM 636 O O . SER A 1 84 ? 8.094 0.086 -14.912 1.00 93.88 84 SER A O 1
ATOM 638 N N . LEU A 1 85 ? 7.227 -0.332 -16.942 1.00 94.81 85 LEU A N 1
ATOM 639 C CA . LEU A 1 85 ? 5.827 -0.458 -16.503 1.00 94.81 85 LEU A CA 1
ATOM 640 C C . LEU A 1 85 ? 5.583 -1.618 -15.530 1.00 94.81 85 LEU A C 1
ATOM 642 O O . LEU A 1 85 ? 4.599 -1.614 -14.785 1.00 94.81 85 LEU A O 1
ATOM 646 N N . ALA A 1 86 ? 6.453 -2.623 -15.520 1.00 96.06 86 ALA A N 1
ATOM 647 C CA . ALA A 1 86 ? 6.370 -3.720 -14.567 1.00 96.06 86 ALA A CA 1
ATOM 648 C C . ALA A 1 86 ? 6.642 -3.297 -13.112 1.00 96.06 86 ALA A C 1
ATOM 650 O O . ALA A 1 86 ? 6.247 -4.031 -12.208 1.00 96.06 86 ALA A O 1
ATOM 651 N N . ASN A 1 87 ? 7.250 -2.125 -12.878 1.00 94.31 87 ASN A N 1
ATOM 652 C CA . ASN A 1 87 ? 7.399 -1.544 -11.537 1.00 94.31 87 ASN A CA 1
ATOM 653 C C . ASN A 1 87 ? 6.086 -0.983 -10.970 1.00 94.31 87 ASN A C 1
ATOM 655 O O . ASN A 1 87 ? 5.997 -0.761 -9.769 1.00 94.31 87 ASN A O 1
ATOM 659 N N .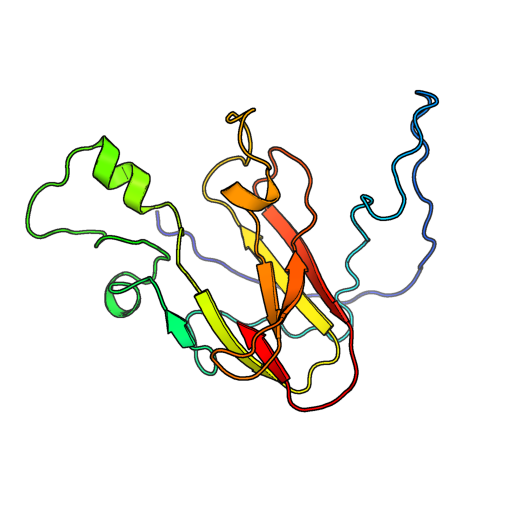 ASN A 1 88 ? 5.067 -0.763 -11.807 1.00 94.25 88 ASN A N 1
ATOM 660 C CA . ASN A 1 88 ? 3.769 -0.284 -11.339 1.00 94.25 88 ASN A CA 1
ATOM 661 C C . ASN A 1 88 ? 3.004 -1.430 -10.669 1.00 94.25 88 ASN A C 1
ATOM 663 O O . ASN A 1 88 ? 2.862 -2.504 -11.257 1.00 94.25 88 ASN A O 1
ATOM 667 N N . THR A 1 89 ? 2.458 -1.180 -9.482 1.00 94.75 89 THR A N 1
ATOM 668 C CA . THR A 1 89 ? 1.829 -2.168 -8.585 1.00 94.75 89 THR A CA 1
ATOM 669 C C . THR A 1 89 ? 0.358 -2.465 -8.904 1.00 94.75 89 THR A C 1
ATOM 671 O O . THR A 1 89 ? -0.370 -2.994 -8.067 1.00 94.75 89 THR A O 1
ATOM 674 N N . ALA A 1 90 ? -0.100 -2.152 -10.119 1.00 93.50 90 ALA A N 1
ATOM 675 C CA . ALA A 1 90 ? -1.494 -2.327 -10.525 1.00 93.50 90 ALA A CA 1
ATOM 676 C C . ALA A 1 90 ? -1.978 -3.779 -10.338 1.00 93.50 90 ALA A C 1
ATOM 678 O O . ALA A 1 90 ? -1.372 -4.717 -10.859 1.00 93.50 90 ALA A O 1
ATOM 679 N N . GLY A 1 91 ? -3.086 -3.956 -9.614 1.00 93.56 91 GLY A N 1
ATOM 680 C CA . GLY A 1 91 ? -3.659 -5.270 -9.293 1.00 93.56 91 GLY A CA 1
ATOM 681 C C . GLY A 1 91 ? -2.992 -5.999 -8.119 1.00 93.56 91 GLY A C 1
ATOM 682 O O . GLY A 1 91 ? -3.452 -7.077 -7.740 1.00 93.56 91 GLY A O 1
ATOM 683 N N . GLY A 1 92 ? -1.937 -5.429 -7.529 1.00 95.56 92 GLY A N 1
ATOM 684 C CA . GLY A 1 92 ? -1.366 -5.906 -6.274 1.00 95.56 92 GLY A CA 1
ATOM 685 C C . GLY A 1 92 ? -2.336 -5.702 -5.111 1.00 95.56 92 GLY A C 1
ATOM 686 O O . GLY A 1 92 ? -2.971 -4.656 -5.017 1.00 95.56 92 GLY A O 1
ATOM 687 N N . ASN A 1 93 ? -2.453 -6.690 -4.224 1.00 95.44 93 ASN A N 1
ATOM 688 C CA . ASN A 1 93 ? -3.270 -6.580 -3.014 1.00 95.44 93 ASN A CA 1
ATOM 689 C C . ASN A 1 93 ? -2.612 -7.260 -1.813 1.00 95.44 93 ASN A C 1
ATOM 691 O O . ASN A 1 93 ? -1.818 -8.193 -1.967 1.00 95.44 93 ASN A O 1
ATOM 695 N N . VAL A 1 94 ? -2.971 -6.786 -0.620 1.00 96.31 94 VAL A N 1
ATOM 696 C CA . VAL A 1 94 ? -2.507 -7.314 0.663 1.00 96.31 94 VAL A CA 1
ATOM 697 C C . VAL A 1 94 ? -3.730 -7.651 1.497 1.00 96.31 94 VAL A C 1
ATOM 699 O O . VAL A 1 94 ? -4.436 -6.768 1.962 1.00 96.31 94 VAL A O 1
ATOM 702 N N . ALA A 1 95 ? -3.958 -8.937 1.733 1.00 95.88 95 ALA A N 1
ATOM 703 C CA . ALA A 1 95 ? -5.084 -9.383 2.534 1.00 95.88 95 ALA A CA 1
ATOM 704 C C . ALA A 1 95 ? -4.646 -9.869 3.914 1.00 95.88 95 ALA A C 1
ATOM 706 O O . ALA A 1 95 ? -3.649 -10.580 4.053 1.00 95.88 95 ALA A O 1
ATOM 707 N N . PHE A 1 96 ? -5.424 -9.527 4.933 1.00 95.19 96 PHE A N 1
ATOM 708 C CA . PHE A 1 96 ? -5.162 -9.908 6.317 1.00 95.19 96 PHE A CA 1
ATOM 709 C C . PHE A 1 96 ? -6.447 -9.871 7.143 1.00 95.19 96 PHE A C 1
ATOM 711 O O . PHE A 1 96 ? -7.484 -9.370 6.711 1.00 95.19 96 PHE A O 1
ATOM 718 N N . ARG A 1 97 ? -6.389 -10.423 8.355 1.00 93.88 97 ARG A N 1
ATOM 719 C CA . ARG A 1 97 ? -7.486 -10.365 9.326 1.00 93.88 97 ARG A CA 1
ATOM 720 C C . ARG A 1 97 ? -6.997 -9.666 10.575 1.00 93.88 97 ARG A C 1
ATOM 722 O O . ARG A 1 97 ? -5.883 -9.927 11.020 1.00 93.88 97 ARG A O 1
ATOM 729 N N . SER A 1 98 ? -7.816 -8.790 11.139 1.00 92.12 98 SER A N 1
ATOM 730 C CA . SER A 1 98 ? -7.448 -8.066 12.350 1.00 92.12 98 SER A CA 1
ATOM 731 C C . SER A 1 98 ? -8.670 -7.663 13.167 1.00 92.12 98 SER A C 1
ATOM 733 O O . SER A 1 98 ? -9.752 -7.443 12.624 1.00 92.12 98 SER A O 1
ATOM 735 N N . THR A 1 99 ? -8.477 -7.545 14.480 1.00 93.12 99 THR A N 1
ATOM 736 C CA . THR A 1 99 ? -9.424 -6.917 15.412 1.00 93.12 99 THR A CA 1
ATOM 737 C C . THR A 1 99 ? -9.113 -5.440 15.670 1.00 93.12 99 THR A C 1
ATOM 739 O O . THR A 1 99 ? -9.752 -4.822 16.523 1.00 93.12 99 THR A O 1
ATOM 742 N N . SER A 1 100 ? -8.101 -4.881 14.996 1.00 92.75 100 SER A N 1
ATOM 743 C CA . SER A 1 100 ? -7.693 -3.483 15.148 1.00 92.75 100 SER A CA 1
ATOM 744 C C . SER A 1 100 ? -8.844 -2.534 14.828 1.00 92.75 100 SER A C 1
ATOM 746 O O . SER A 1 100 ? -9.503 -2.653 13.799 1.00 92.75 100 SER A O 1
ATOM 748 N N . SER A 1 101 ? -9.035 -1.535 15.689 1.00 91.94 101 SER A N 1
ATOM 749 C CA . SER A 1 101 ? -10.022 -0.472 15.483 1.00 91.94 101 SER A CA 1
ATOM 750 C C . SER A 1 101 ? -9.570 0.585 14.474 1.00 91.94 101 SER A C 1
ATOM 752 O O . SER A 1 101 ? -10.377 1.414 14.069 1.00 91.94 101 SER A O 1
ATOM 754 N N . ARG A 1 102 ? -8.288 0.590 14.089 1.00 93.81 102 ARG A N 1
ATOM 755 C CA . ARG A 1 102 ? -7.686 1.521 13.127 1.00 93.81 102 ARG A CA 1
ATOM 756 C C . ARG A 1 102 ? -6.767 0.754 12.185 1.00 93.81 102 ARG A C 1
ATOM 758 O O . ARG A 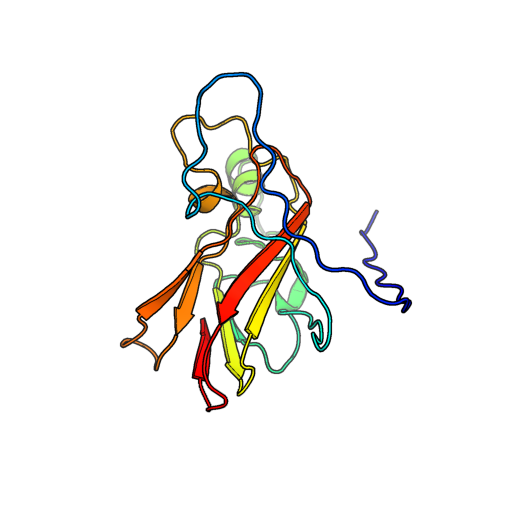1 102 ? -6.018 -0.105 12.648 1.00 93.81 102 ARG A O 1
ATOM 765 N N . ILE A 1 103 ? -6.813 1.087 10.897 1.00 95.12 103 ILE A N 1
ATOM 766 C CA . ILE A 1 103 ? -5.879 0.582 9.880 1.00 95.12 103 ILE A CA 1
ATOM 767 C C . ILE A 1 103 ? -5.211 1.780 9.218 1.00 95.12 103 ILE A C 1
ATOM 769 O O . ILE A 1 103 ? -5.895 2.699 8.760 1.00 95.12 103 ILE A O 1
ATOM 773 N N . LEU A 1 104 ? -3.880 1.769 9.205 1.00 95.94 104 LEU A N 1
ATOM 774 C CA . LEU A 1 104 ? -3.045 2.802 8.608 1.00 95.94 104 LEU A CA 1
ATOM 775 C C . LEU A 1 104 ? -2.072 2.167 7.617 1.00 95.94 104 LEU A C 1
ATOM 777 O O . LEU A 1 104 ? -1.662 1.019 7.787 1.00 95.94 104 LEU A O 1
ATOM 781 N N . VAL A 1 105 ? -1.668 2.949 6.622 1.00 96.06 105 VAL A N 1
ATOM 782 C CA . VAL A 1 105 ? -0.581 2.619 5.700 1.00 96.06 105 VAL A CA 1
ATOM 783 C C . VAL A 1 105 ? 0.515 3.673 5.790 1.00 96.06 105 VAL A C 1
ATOM 785 O O . VAL A 1 105 ? 0.231 4.856 5.979 1.00 96.06 105 VAL A O 1
ATOM 788 N N . LYS A 1 106 ? 1.763 3.226 5.646 1.00 95.81 106 LYS A N 1
ATOM 789 C CA . LYS A 1 106 ? 2.962 4.056 5.504 1.00 95.81 106 LYS A CA 1
ATOM 790 C C . LYS A 1 106 ? 3.607 3.674 4.182 1.00 95.81 106 LYS A C 1
ATOM 792 O O . LYS A 1 106 ? 3.920 2.504 3.968 1.0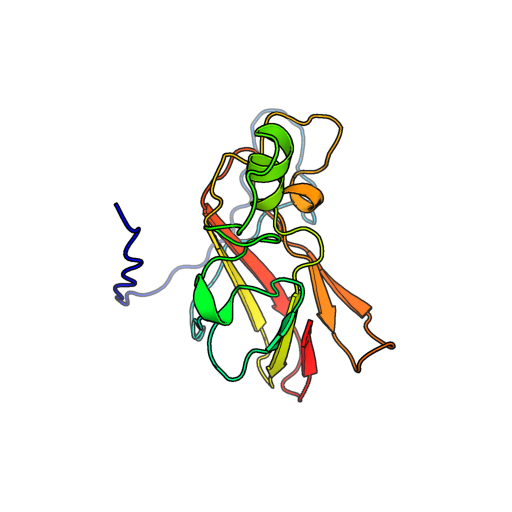0 95.81 106 LYS A O 1
ATOM 797 N N . VAL A 1 107 ? 3.715 4.639 3.282 1.00 94.56 107 VAL A N 1
ATOM 798 C CA . VAL A 1 107 ? 3.985 4.392 1.866 1.00 94.56 107 VAL A CA 1
ATOM 799 C C . VAL A 1 107 ? 5.222 5.161 1.447 1.00 94.56 107 VAL A C 1
ATOM 801 O O . VAL A 1 107 ? 5.347 6.341 1.757 1.00 94.56 107 VAL A O 1
ATOM 804 N N . VAL A 1 108 ? 6.094 4.482 0.702 1.00 94.62 108 VAL A N 1
ATOM 805 C CA . VAL A 1 108 ? 7.225 5.072 -0.016 1.00 94.62 108 VAL A CA 1
ATOM 806 C C . VAL A 1 108 ? 7.057 4.729 -1.494 1.00 94.62 108 VAL A C 1
ATOM 808 O O . VAL A 1 108 ? 6.949 3.558 -1.863 1.00 94.62 108 VAL A O 1
ATOM 811 N N . LEU A 1 109 ? 6.999 5.753 -2.334 1.00 90.44 109 LEU A N 1
ATOM 812 C CA . LEU A 1 109 ? 6.840 5.666 -3.779 1.00 90.44 109 LEU A CA 1
ATOM 813 C C . LEU A 1 109 ? 8.209 5.755 -4.457 1.00 90.44 109 LEU A C 1
ATOM 815 O O . LEU A 1 109 ? 9.100 6.482 -4.024 1.00 90.44 109 LEU A O 1
ATOM 819 N N . THR A 1 110 ? 8.374 5.041 -5.567 1.00 87.56 110 THR A N 1
ATOM 820 C CA . THR A 1 110 ? 9.625 5.036 -6.346 1.00 87.56 110 THR A CA 1
ATOM 821 C C . THR A 1 110 ? 9.783 6.260 -7.249 1.00 87.56 110 THR A C 1
ATOM 823 O O . THR A 1 110 ? 10.867 6.506 -7.775 1.00 87.56 110 THR A O 1
ATOM 826 N N . SER A 1 111 ? 8.714 7.034 -7.430 1.00 84.56 111 SER A N 1
ATOM 827 C CA . SER A 1 111 ? 8.692 8.291 -8.170 1.00 84.56 111 SER A CA 1
ATOM 828 C C . SER A 1 111 ? 7.628 9.219 -7.596 1.00 84.56 111 SER A C 1
ATOM 830 O O . SER A 1 111 ? 6.724 8.779 -6.884 1.00 84.56 111 SER A O 1
ATOM 832 N N . LYS A 1 112 ? 7.714 10.507 -7.935 1.00 85.06 112 LYS A N 1
ATOM 833 C CA . LYS A 1 112 ? 6.680 11.480 -7.581 1.00 85.06 112 LYS A CA 1
ATOM 834 C C . LYS A 1 112 ? 5.330 11.079 -8.170 1.00 85.06 112 LYS A C 1
ATOM 836 O O . LYS A 1 112 ? 5.253 10.593 -9.299 1.00 85.06 112 LYS A O 1
ATOM 841 N N . SER A 1 113 ? 4.268 11.330 -7.411 1.00 72.12 113 SER A N 1
ATOM 842 C CA . SER A 1 113 ? 2.882 11.177 -7.860 1.00 72.12 113 SER A CA 1
ATOM 843 C C . SER A 1 113 ? 2.405 12.407 -8.656 1.00 72.12 113 SER A C 1
ATOM 845 O O . SER A 1 113 ? 1.361 12.981 -8.363 1.00 72.12 113 SER A O 1
ATOM 847 N N . ASP A 1 114 ? 3.143 12.850 -9.676 1.00 75.12 114 ASP A N 1
ATOM 848 C CA . ASP A 1 114 ? 2.793 14.003 -10.531 1.00 75.12 114 ASP A CA 1
ATOM 849 C C . ASP A 1 114 ? 2.707 13.599 -12.022 1.00 75.12 114 ASP A C 1
ATOM 851 O O . ASP A 1 114 ? 2.592 12.414 -12.343 1.00 75.12 114 ASP A O 1
ATOM 855 N N . GLY A 1 115 ? 2.578 14.562 -12.939 1.00 78.94 115 GLY A N 1
ATOM 856 C CA . GLY A 1 115 ? 2.799 14.354 -14.382 1.00 78.94 115 GLY A CA 1
ATOM 857 C C . GLY A 1 115 ? 1.684 13.684 -15.203 1.00 78.94 115 GLY A C 1
ATOM 858 O O . GLY A 1 115 ? 1.792 13.622 -16.426 1.00 78.94 115 GLY A O 1
ATOM 859 N N . MET A 1 116 ? 0.594 13.221 -14.585 1.00 83.06 116 MET A N 1
ATOM 860 C CA . MET A 1 116 ? -0.551 12.609 -15.282 1.00 83.06 116 MET A CA 1
ATOM 861 C C . MET A 1 116 ? -1.858 13.319 -14.923 1.00 83.06 116 MET A C 1
ATOM 863 O O . MET A 1 116 ? -2.625 12.823 -14.105 1.00 83.06 116 MET A O 1
ATOM 867 N N . PHE A 1 117 ? -2.129 14.466 -15.555 1.00 85.38 117 PHE A N 1
ATOM 868 C CA . PHE A 1 117 ? -3.300 15.311 -15.250 1.00 85.38 117 PHE A CA 1
ATOM 869 C C . PHE A 1 117 ? -4.660 14.607 -15.427 1.00 85.38 117 PHE A C 1
ATOM 871 O O . PHE A 1 117 ? -5.665 15.045 -14.881 1.00 85.38 117 PHE A O 1
ATOM 878 N N . HIS A 1 118 ? -4.705 13.523 -16.204 1.00 88.56 118 HIS A N 1
ATOM 879 C CA . HIS A 1 118 ? -5.914 12.738 -16.460 1.00 88.56 118 HIS A CA 1
ATOM 880 C C . HIS A 1 118 ? -6.132 11.606 -15.441 1.00 88.56 118 HIS A C 1
ATOM 882 O O . HIS A 1 118 ? -7.116 10.877 -15.547 1.00 88.56 118 HIS A O 1
ATOM 888 N N . MET A 1 119 ? -5.229 11.425 -14.470 1.00 87.38 119 MET A N 1
ATOM 889 C CA . MET A 1 119 ? -5.353 10.421 -13.414 1.00 87.38 119 MET A CA 1
ATOM 890 C C . MET A 1 119 ? -5.312 11.075 -12.037 1.00 87.38 119 MET A C 1
ATOM 892 O O . MET A 1 119 ? -4.361 11.776 -11.699 1.00 87.38 119 MET A O 1
ATOM 896 N N . ALA A 1 120 ? -6.312 10.773 -11.208 1.00 89.06 120 ALA A N 1
ATOM 897 C CA . ALA A 1 120 ? -6.311 11.197 -9.815 1.00 89.06 120 ALA A CA 1
ATOM 898 C C . ALA A 1 120 ? -5.091 10.612 -9.067 1.00 89.06 120 ALA A C 1
ATOM 900 O O . ALA A 1 120 ? -4.794 9.422 -9.245 1.00 89.06 120 ALA A O 1
ATOM 901 N N . PRO A 1 121 ? -4.416 11.384 -8.190 1.00 89.00 121 PRO A N 1
ATOM 902 C CA . PRO A 1 121 ? -3.298 10.891 -7.384 1.00 89.00 121 PRO A CA 1
ATOM 903 C C . PRO A 1 121 ? -3.618 9.600 -6.626 1.00 89.00 121 PRO A C 1
ATOM 905 O O . PRO A 1 121 ? -2.814 8.667 -6.627 1.00 89.00 121 PRO A O 1
ATOM 908 N N . THR A 1 122 ? -4.823 9.502 -6.060 1.00 90.50 122 THR A N 1
ATOM 909 C CA . THR A 1 122 ? -5.306 8.318 -5.332 1.00 90.50 122 THR A CA 1
ATOM 910 C C . THR A 1 122 ? -5.360 7.055 -6.193 1.00 90.50 122 THR A C 1
ATOM 912 O O . THR A 1 122 ? -5.133 5.966 -5.681 1.00 90.50 122 THR A O 1
ATOM 915 N N . GLY A 1 123 ? -5.597 7.176 -7.503 1.00 88.00 123 GLY A N 1
ATOM 916 C CA . GLY A 1 123 ? -5.634 6.033 -8.418 1.00 88.00 123 GLY A CA 1
ATOM 917 C C . GLY A 1 123 ? -4.256 5.571 -8.896 1.00 88.00 123 GLY A C 1
ATOM 918 O O . GLY A 1 123 ? -4.069 4.387 -9.163 1.00 88.00 123 GLY A O 1
ATOM 919 N N . LYS A 1 124 ? -3.284 6.484 -9.015 1.00 89.19 124 LYS A N 1
ATOM 920 C CA . LYS A 1 124 ? -1.936 6.158 -9.520 1.00 89.19 124 LYS A CA 1
ATOM 921 C C . LYS A 1 124 ? -0.919 5.841 -8.421 1.00 89.19 124 LYS A C 1
ATOM 923 O O . LYS A 1 124 ? 0.056 5.142 -8.684 1.00 89.19 124 LYS A O 1
ATOM 928 N N . SER A 1 125 ? -1.118 6.353 -7.206 1.00 91.38 125 SER A N 1
ATOM 929 C CA . SER A 1 125 ? -0.157 6.193 -6.103 1.00 91.38 125 SER A CA 1
ATOM 930 C C . SER A 1 125 ? -0.803 5.975 -4.736 1.00 91.38 125 SER A C 1
ATOM 932 O O . SER A 1 125 ? -0.108 6.031 -3.722 1.00 91.38 125 SER A O 1
ATOM 934 N N . GLY A 1 126 ? -2.119 5.767 -4.700 1.00 93.00 126 GLY A N 1
ATOM 935 C CA . GLY A 1 126 ? -2.873 5.535 -3.475 1.00 93.00 126 GLY A CA 1
ATOM 936 C C . GLY A 1 126 ? -3.094 4.059 -3.159 1.00 93.00 126 GLY A C 1
ATOM 937 O O . GLY A 1 126 ? -2.693 3.165 -3.906 1.00 93.00 126 GLY A O 1
ATOM 938 N N . PHE A 1 127 ? -3.779 3.830 -2.043 1.00 96.25 127 PHE A N 1
ATOM 939 C CA . PHE A 1 127 ? -4.318 2.536 -1.635 1.00 96.25 127 PHE A CA 1
ATOM 940 C C . PHE A 1 127 ? -5.814 2.689 -1.366 1.00 96.25 127 PHE A C 1
ATOM 942 O O . PHE A 1 127 ? -6.261 3.721 -0.864 1.00 96.25 127 PHE A O 1
ATOM 949 N N . ASP A 1 128 ? -6.573 1.648 -1.678 1.00 96.19 128 ASP A N 1
ATOM 950 C CA . ASP A 1 128 ? -7.990 1.531 -1.345 1.00 96.19 128 ASP A CA 1
ATOM 951 C C . ASP A 1 128 ? -8.149 0.299 -0.458 1.00 96.19 128 ASP A C 1
ATOM 953 O O . ASP A 1 128 ? -7.583 -0.754 -0.753 1.00 96.19 128 ASP A O 1
ATOM 957 N N . LEU A 1 129 ? -8.849 0.458 0.659 1.00 96.69 129 LEU A N 1
ATOM 958 C CA . LEU A 1 129 ? -9.055 -0.582 1.650 1.00 96.69 129 LEU A CA 1
ATOM 959 C C . LEU A 1 129 ? -10.480 -1.090 1.553 1.00 96.69 129 LEU A C 1
ATOM 961 O O . LEU A 1 129 ? -11.445 -0.325 1.629 1.00 96.69 129 LEU A O 1
ATOM 965 N N . TYR A 1 130 ? -10.604 -2.405 1.502 1.00 96.69 130 TYR A N 1
ATOM 966 C CA . TYR A 1 130 ? -11.875 -3.095 1.521 1.00 96.69 130 TYR A CA 1
ATOM 967 C C . TYR A 1 130 ? -12.028 -3.893 2.808 1.00 96.69 130 TYR A C 1
ATOM 969 O O . TYR A 1 130 ? -11.065 -4.441 3.342 1.00 96.69 130 TYR A O 1
ATOM 977 N N . VAL A 1 131 ? -13.265 -3.985 3.295 1.00 95.88 131 VAL A N 1
ATOM 978 C CA . VAL A 1 131 ? -13.619 -4.784 4.470 1.00 95.88 131 VAL A CA 1
ATOM 979 C C . VAL A 1 131 ? -14.743 -5.764 4.150 1.00 95.88 131 VAL A C 1
ATOM 981 O O . VAL A 1 131 ? -15.721 -5.422 3.480 1.00 95.88 131 VAL A O 1
ATOM 984 N N . GLY A 1 132 ? -14.609 -6.992 4.644 1.00 94.00 132 GLY A N 1
ATOM 985 C CA . GLY A 1 132 ? -15.609 -8.050 4.523 1.00 94.00 132 GLY A CA 1
ATOM 986 C C . GLY A 1 132 ? -15.060 -9.334 3.908 1.00 94.00 132 GLY A C 1
ATOM 987 O O . GLY A 1 132 ? -13.942 -9.379 3.403 1.00 94.00 132 GLY A O 1
ATOM 988 N N . ALA A 1 133 ? -15.877 -10.388 3.954 1.00 89.69 133 ALA A N 1
ATOM 989 C CA . ALA A 1 133 ? -15.513 -11.695 3.416 1.00 89.69 133 ALA A CA 1
ATOM 990 C C . ALA A 1 133 ? -15.204 -11.631 1.903 1.00 89.69 133 ALA A C 1
ATOM 992 O O . ALA A 1 133 ? -15.807 -10.810 1.197 1.00 89.69 133 ALA A O 1
ATOM 993 N N . PRO A 1 134 ? -14.341 -12.522 1.375 1.00 84.56 134 PRO A N 1
ATOM 994 C CA . PRO A 1 134 ? -14.040 -12.607 -0.050 1.00 84.56 134 PRO A CA 1
ATOM 995 C C . PRO A 1 134 ? -15.306 -12.611 -0.916 1.00 84.56 134 PRO A C 1
ATOM 997 O O . PRO A 1 134 ? -16.232 -13.390 -0.683 1.00 84.56 134 PRO A O 1
ATOM 1000 N N . GLY A 1 135 ? -15.361 -11.715 -1.905 1.00 88.94 135 GLY A N 1
ATOM 1001 C CA . GLY A 1 135 ? -16.508 -11.577 -2.811 1.00 88.94 135 GLY A CA 1
ATOM 1002 C C . GLY A 1 135 ? -17.711 -10.809 -2.243 1.00 88.94 135 GLY A C 1
ATOM 1003 O O . GLY A 1 135 ? -18.688 -10.606 -2.956 1.00 88.94 135 GLY A O 1
ATOM 1004 N N . LYS A 1 136 ? -17.657 -10.358 -0.983 1.00 94.00 136 LYS A N 1
ATOM 1005 C CA . LYS A 1 136 ? -18.670 -9.493 -0.337 1.00 94.00 136 LYS A CA 1
ATOM 1006 C C . LYS A 1 136 ? -18.058 -8.226 0.271 1.00 94.00 136 LYS A C 1
ATOM 1008 O O . LYS A 1 136 ? -18.645 -7.606 1.159 1.00 94.00 136 LYS A O 1
ATOM 1013 N N . GLN A 1 137 ? -16.863 -7.883 -0.188 1.00 95.00 137 GLN A N 1
ATOM 1014 C CA . GLN A 1 137 ? -16.091 -6.730 0.248 1.00 95.00 137 GLN A CA 1
ATOM 1015 C C . GLN A 1 137 ? -16.834 -5.422 -0.042 1.00 95.00 137 GLN A C 1
ATOM 1017 O O . GLN A 1 137 ? -17.448 -5.258 -1.096 1.00 95.00 137 GLN A O 1
ATOM 1022 N N . LYS A 1 138 ? -16.751 -4.478 0.894 1.00 96.12 138 LYS A N 1
ATOM 1023 C CA . LYS A 1 138 ? -17.202 -3.093 0.718 1.00 96.12 138 LYS A CA 1
ATOM 1024 C C . LYS A 1 138 ? -16.009 -2.161 0.878 1.00 96.12 138 LYS A C 1
ATOM 1026 O O . LYS A 1 138 ? -15.129 -2.453 1.686 1.00 96.12 138 LYS A O 1
ATOM 1031 N N . SER A 1 139 ? -15.997 -1.055 0.136 1.00 96.25 139 SER A N 1
ATOM 1032 C CA . SER A 1 139 ? -14.984 -0.014 0.336 1.00 96.25 139 SER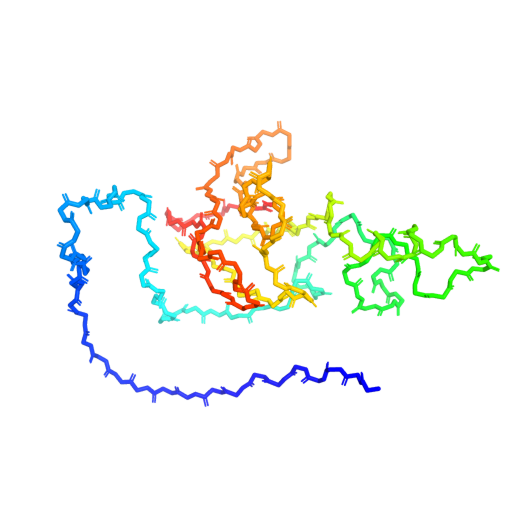 A CA 1
ATOM 1033 C C . SER A 1 139 ? -15.092 0.531 1.763 1.00 96.25 139 SER A C 1
ATOM 1035 O O . SER A 1 139 ? -16.193 0.786 2.263 1.00 96.25 139 SER A O 1
ATOM 1037 N N . ALA A 1 140 ? -13.945 0.627 2.426 1.00 94.25 140 ALA A N 1
ATOM 1038 C CA . ALA A 1 140 ? -13.794 1.073 3.803 1.00 94.25 140 ALA A CA 1
ATOM 1039 C C . ALA A 1 140 ? -13.084 2.432 3.879 1.00 94.25 140 ALA A C 1
ATOM 1041 O O . ALA A 1 140 ? -13.422 3.247 4.738 1.00 94.25 140 ALA A O 1
ATOM 1042 N N . GLY A 1 141 ? -12.141 2.689 2.969 1.00 93.50 141 GLY A N 1
ATOM 1043 C CA . GLY A 1 141 ? -11.470 3.977 2.861 1.00 93.50 141 GLY A CA 1
ATOM 1044 C C . GLY A 1 141 ? -10.359 3.986 1.820 1.00 93.50 141 GLY A C 1
ATOM 1045 O O . GLY A 1 141 ? -9.762 2.959 1.521 1.00 93.50 141 GLY A O 1
ATOM 1046 N N . VAL A 1 142 ? -10.057 5.177 1.314 1.00 94.31 142 VAL A N 1
ATOM 1047 C CA . VAL A 1 142 ? -8.999 5.436 0.332 1.00 94.31 142 VAL A CA 1
ATOM 1048 C C . VAL A 1 142 ? -7.953 6.365 0.938 1.00 94.31 142 VAL A C 1
ATOM 1050 O O . VAL A 1 142 ? -8.271 7.207 1.782 1.00 94.31 142 VAL A O 1
ATOM 1053 N N . THR A 1 143 ? -6.699 6.225 0.516 1.00 93.12 143 THR A N 1
ATOM 1054 C CA . THR A 1 143 ? -5.619 7.114 0.952 1.00 93.12 143 THR A CA 1
ATOM 1055 C C . THR A 1 143 ? -5.927 8.562 0.601 1.00 93.12 143 THR A C 1
ATOM 1057 O O . THR A 1 143 ? -6.302 8.864 -0.533 1.00 93.12 143 THR A O 1
ATOM 1060 N N . ARG A 1 144 ? -5.668 9.461 1.546 1.00 90.25 144 ARG A N 1
ATOM 1061 C CA . ARG A 1 144 ? -5.547 10.902 1.310 1.00 90.25 144 ARG A CA 1
ATOM 1062 C C . ARG A 1 144 ? -4.077 11.296 1.414 1.00 90.25 144 ARG A C 1
ATOM 1064 O O . ARG A 1 144 ? -3.413 10.879 2.363 1.00 90.25 144 ARG A O 1
ATOM 1071 N N . MET A 1 145 ? -3.592 12.044 0.429 1.00 89.31 145 MET A N 1
ATOM 1072 C CA . MET A 1 145 ? -2.200 12.483 0.296 1.00 89.31 145 MET A CA 1
ATOM 1073 C C . MET A 1 145 ? -2.129 13.702 -0.630 1.00 89.31 145 MET A C 1
ATOM 1075 O O . MET A 1 145 ? -3.001 13.862 -1.487 1.00 89.31 145 MET A O 1
ATOM 1079 N N . ASP A 1 146 ? -1.083 14.510 -0.484 1.00 87.00 146 ASP A N 1
ATOM 1080 C CA . ASP A 1 146 ? -0.809 15.618 -1.400 1.00 87.00 146 ASP A CA 1
ATOM 1081 C C . ASP A 1 146 ? -0.296 15.114 -2.758 1.00 87.00 146 ASP A C 1
ATOM 1083 O O . ASP A 1 146 ? 0.232 14.004 -2.889 1.00 87.00 146 ASP A O 1
ATOM 1087 N N . GLU A 1 147 ? -0.437 15.933 -3.799 1.00 84.62 147 GLU A N 1
ATOM 1088 C CA . GLU A 1 147 ? 0.140 15.625 -5.108 1.00 84.62 147 GLU A CA 1
ATOM 1089 C C . GLU A 1 147 ? 1.676 15.727 -5.076 1.00 84.62 147 GLU A C 1
ATOM 1091 O O . GLU A 1 147 ? 2.257 16.531 -4.351 1.00 84.62 147 GLU A O 1
ATOM 1096 N N . GLY A 1 148 ? 2.361 14.894 -5.866 1.00 85.56 148 GLY A N 1
ATOM 1097 C CA . GLY A 1 148 ? 3.819 14.966 -6.011 1.00 85.56 148 GLY A CA 1
ATOM 1098 C C . GLY A 1 148 ? 4.629 14.451 -4.814 1.00 85.56 148 GLY A C 1
ATOM 1099 O O . GLY A 1 148 ? 5.861 14.443 -4.885 1.00 85.56 148 GLY A O 1
ATOM 1100 N N . VAL A 1 149 ? 3.976 13.968 -3.749 1.00 89.31 149 VAL A N 1
ATOM 1101 C CA . VAL A 1 149 ? 4.663 13.307 -2.630 1.00 89.31 149 VAL A CA 1
ATOM 1102 C C . VAL A 1 149 ? 5.368 12.033 -3.091 1.00 89.31 149 VAL A C 1
ATOM 1104 O O . VAL A 1 149 ? 4.986 11.399 -4.079 1.00 89.31 149 VAL A O 1
ATOM 1107 N N . THR A 1 150 ? 6.409 11.659 -2.354 1.00 90.31 150 THR A N 1
ATOM 1108 C CA . THR A 1 150 ? 7.112 10.373 -2.502 1.00 90.31 150 THR A CA 1
ATOM 1109 C C . THR A 1 150 ? 6.987 9.506 -1.259 1.00 90.31 150 THR A C 1
ATOM 1111 O O . THR A 1 150 ? 7.210 8.306 -1.334 1.00 90.31 150 THR A O 1
ATOM 1114 N N . GLU A 1 151 ? 6.560 10.080 -0.137 1.00 94.00 151 GLU A N 1
ATOM 1115 C CA . GLU A 1 151 ? 6.302 9.370 1.107 1.00 94.00 151 GLU A CA 1
ATOM 1116 C C . GLU A 1 151 ? 5.052 9.953 1.757 1.00 94.00 151 GLU A C 1
ATOM 1118 O O . GLU A 1 151 ? 4.843 11.166 1.715 1.00 94.00 151 GLU A O 1
ATOM 1123 N N . TYR A 1 152 ? 4.209 9.102 2.337 1.00 93.00 152 TYR A N 1
ATOM 1124 C CA . TYR A 1 152 ? 3.040 9.555 3.085 1.00 93.00 152 TYR A CA 1
ATOM 1125 C C . TYR A 1 152 ? 2.536 8.490 4.060 1.00 93.00 152 TYR A C 1
ATOM 1127 O O . TYR A 1 152 ? 2.867 7.303 3.973 1.00 93.00 152 TYR A O 1
ATOM 1135 N N . GLN A 1 153 ? 1.689 8.930 4.987 1.00 95.19 153 GLN A N 1
ATOM 1136 C CA . GLN A 1 153 ? 0.892 8.060 5.840 1.00 95.19 153 GLN A CA 1
ATOM 1137 C C . GLN A 1 153 ? -0.587 8.343 5.624 1.00 95.19 153 GLN A C 1
ATOM 1139 O O . GLN A 1 153 ? -0.977 9.478 5.367 1.00 95.19 153 GLN A O 1
ATOM 1144 N N . SER A 1 154 ? -1.421 7.314 5.733 1.00 93.69 154 SER A N 1
ATOM 1145 C CA . SER A 1 154 ? -2.864 7.488 5.613 1.00 93.69 154 SER A CA 1
ATOM 1146 C C . SER A 1 154 ? -3.614 6.506 6.493 1.00 93.69 154 SER A C 1
ATOM 1148 O O . SER A 1 154 ? -3.292 5.319 6.527 1.00 93.69 154 SER A O 1
ATOM 1150 N N . GLN A 1 155 ? -4.637 6.993 7.191 1.00 94.19 155 GLN A N 1
ATOM 1151 C CA . GLN A 1 155 ? -5.575 6.144 7.912 1.00 94.19 155 GLN A CA 1
ATOM 1152 C C . GLN A 1 155 ? -6.739 5.773 6.995 1.00 94.19 155 GLN A C 1
ATOM 1154 O O . GLN A 1 155 ? -7.466 6.645 6.528 1.00 94.19 155 GLN A O 1
ATOM 1159 N N . LEU A 1 156 ? -6.933 4.474 6.786 1.00 93.38 156 LEU A N 1
ATOM 1160 C CA . LEU A 1 156 ? -7.926 3.930 5.857 1.00 93.38 156 LEU A CA 1
ATOM 1161 C C . LEU A 1 156 ? -9.168 3.380 6.560 1.00 93.38 156 LEU A C 1
ATOM 1163 O O . LEU A 1 156 ? -10.195 3.172 5.926 1.00 93.38 156 LEU A O 1
ATOM 1167 N N . PHE A 1 157 ? -9.091 3.134 7.869 1.00 92.75 157 PHE A N 1
ATOM 1168 C CA . PHE A 1 157 ? -10.204 2.570 8.627 1.00 92.75 157 PHE A CA 1
ATOM 1169 C C . PHE A 1 157 ? -10.273 3.121 10.044 1.00 92.75 157 PHE A C 1
ATOM 1171 O O . PHE A 1 157 ? -9.251 3.333 10.704 1.00 92.75 157 PHE A O 1
ATOM 1178 N N . SER A 1 158 ? -11.498 3.291 10.530 1.00 90.56 158 SER A N 1
ATOM 1179 C CA . SER A 1 158 ? -11.830 3.465 11.942 1.00 90.56 158 SER A CA 1
ATOM 1180 C C . SER A 1 158 ? -13.127 2.726 12.237 1.00 90.56 158 SER A C 1
ATOM 1182 O O . SER A 1 158 ? -14.135 2.972 11.579 1.00 90.56 158 SER A O 1
ATOM 1184 N N . GLY A 1 159 ? -13.113 1.813 13.205 1.00 83.12 159 GLY A N 1
ATOM 1185 C CA . GLY A 1 159 ? -14.265 0.962 13.493 1.00 83.12 159 GLY A CA 1
ATOM 1186 C C . GLY A 1 159 ? -14.170 0.202 14.814 1.00 83.12 159 GLY A C 1
ATOM 1187 O O . GLY A 1 159 ? -13.237 0.373 15.599 1.00 83.12 159 GLY A O 1
ATOM 1188 N N . GLY A 1 160 ? -15.179 -0.631 15.075 1.00 77.12 160 GLY A N 1
ATOM 1189 C CA . GLY A 1 160 ? -15.301 -1.398 16.316 1.00 77.12 160 GLY A CA 1
ATOM 1190 C C . GLY A 1 160 ? -14.273 -2.527 16.460 1.00 77.12 160 GLY A C 1
ATOM 1191 O O . GLY A 1 160 ? -13.725 -3.029 15.479 1.00 77.12 160 GLY A O 1
ATOM 1192 N N . LYS A 1 161 ? -14.046 -2.956 17.708 1.00 68.00 161 LYS A N 1
ATOM 1193 C CA . LYS A 1 161 ? -13.163 -4.079 18.059 1.00 68.00 161 LYS A CA 1
ATOM 1194 C C . LYS A 1 161 ? -13.872 -5.409 17.781 1.00 68.00 161 LYS A C 1
ATOM 1196 O O . LYS A 1 161 ? -14.506 -5.981 18.661 1.00 68.00 161 LYS A O 1
ATOM 1201 N N . GLY A 1 162 ? -13.789 -5.875 16.542 1.00 83.25 162 GLY A N 1
ATOM 1202 C CA . GLY A 1 162 ? -14.286 -7.175 16.092 1.00 83.25 162 GLY A CA 1
ATOM 1203 C C . GLY A 1 162 ? -13.401 -7.718 14.978 1.00 83.25 162 GLY A C 1
ATOM 1204 O O . GLY A 1 162 ? -12.653 -6.958 14.366 1.00 83.25 162 GLY A O 1
ATOM 1205 N N . TRP A 1 163 ? -13.447 -9.028 14.728 1.00 90.81 163 TRP A N 1
ATOM 1206 C CA . TRP A 1 163 ? -12.684 -9.616 13.627 1.00 90.81 163 TRP A CA 1
ATOM 1207 C C . TRP A 1 163 ? -13.193 -9.090 12.290 1.00 90.81 163 TRP A C 1
ATOM 1209 O O . TRP A 1 163 ? -14.328 -9.357 11.904 1.00 90.81 163 TRP A O 1
ATOM 1219 N N . ASN A 1 164 ? -12.315 -8.392 11.582 1.00 90.81 164 ASN A N 1
ATOM 1220 C CA . ASN A 1 164 ? -12.542 -7.913 10.232 1.00 90.81 164 ASN A CA 1
ATOM 1221 C C . ASN A 1 164 ? -11.554 -8.585 9.280 1.00 90.81 164 ASN A C 1
ATOM 1223 O O . ASN A 1 164 ? -10.411 -8.882 9.644 1.00 90.81 164 ASN A O 1
ATOM 1227 N N . GLU A 1 165 ? -12.013 -8.828 8.059 1.00 94.75 165 GLU A N 1
ATOM 1228 C CA . GLU A 1 165 ? -11.172 -9.269 6.951 1.00 94.75 165 GLU A CA 1
ATOM 1229 C C . GLU A 1 165 ? -10.931 -8.067 6.048 1.00 94.75 165 GLU A C 1
ATOM 1231 O O . GLU A 1 165 ? -11.889 -7.408 5.641 1.00 94.75 165 GLU A O 1
ATOM 1236 N N . PHE A 1 166 ? -9.662 -7.776 5.791 1.00 95.25 166 PHE A N 1
ATOM 1237 C CA . PHE A 1 166 ? -9.215 -6.622 5.029 1.00 95.25 166 PHE A CA 1
ATOM 1238 C C . PHE A 1 166 ? -8.507 -7.071 3.756 1.00 95.25 166 PHE A C 1
ATOM 1240 O O . PHE A 1 166 ? -7.874 -8.134 3.720 1.00 95.25 166 PHE A O 1
ATOM 1247 N N . THR A 1 167 ? -8.636 -6.281 2.696 1.00 93.19 167 THR A N 1
ATOM 1248 C CA . THR A 1 167 ? -7.910 -6.444 1.428 1.00 93.19 167 THR A CA 1
ATOM 1249 C C . THR A 1 167 ? -7.613 -5.083 0.827 1.00 93.19 167 THR A C 1
ATOM 1251 O O . THR A 1 167 ? -8.442 -4.172 1.056 1.00 93.19 167 THR A O 1
#

Radius of gyration: 18.31 Å; chains: 1; bounding box: 41×49×49 Å